Protein AF-A0A1E5JZQ0-F1 (afdb_monomer)

Secondary structure (DSSP, 8-state):
-HHHHHHHHHHHHHHHHHHHHHHHHHHHHHHHH---EES-TT-PEE--S-SSHHHH--HHHHHHHTT--GGG--HHHHHHHHHHHHHHHHHTT-

Foldseek 3Di:
DVVVVVVVLVVLVVVLVVVVVVLVVVVVVCVVVQPDFCDPPVDTDGDDPDPDSCSSPPSQVSCVVVVHDPVPQDPVNVVVVVVVVVVVVVVVVD

Mean predicted aligned error: 9.43 Å

pLDDT: mean 79.24, std 12.41, range [50.91, 94.62]

Sequence (94 aa):
MYEYTLRMRSYYLTRVDKEYDMHLQAWLNHQVKAKRTKGSSKNPKQEYVYKAFNDFFNYEKRLKKVGINHKDVTIEEKKMAMVAERVNKREEVE

Radius of gyration: 19.6 Å; Cα contacts (8 Å, |Δi|>4): 37; chains: 1; bounding box: 41×30×58 Å

Structure (mmCIF, N/CA/C/O backbone):
data_AF-A0A1E5JZQ0-F1
#
_entry.id   AF-A0A1E5JZQ0-F1
#
loop_
_atom_site.group_PDB
_atom_site.id
_atom_site.type_symbol
_atom_site.label_atom_id
_atom_site.label_alt_id
_atom_site.label_comp_id
_atom_site.label_asym_id
_atom_site.label_entity_id
_atom_site.label_seq_id
_atom_site.pdbx_PDB_ins_c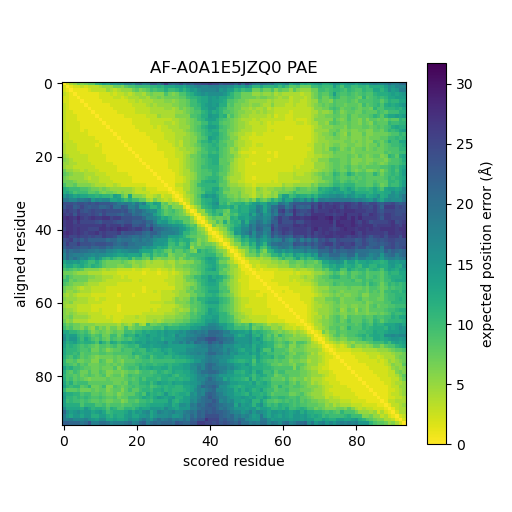ode
_atom_site.Cartn_x
_atom_site.Cartn_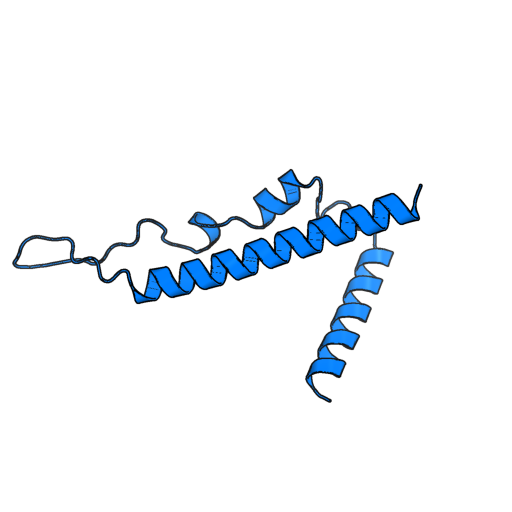y
_atom_site.Cartn_z
_atom_site.occupancy
_atom_site.B_iso_or_equiv
_atom_site.auth_seq_id
_atom_site.auth_comp_id
_atom_site.auth_asym_id
_atom_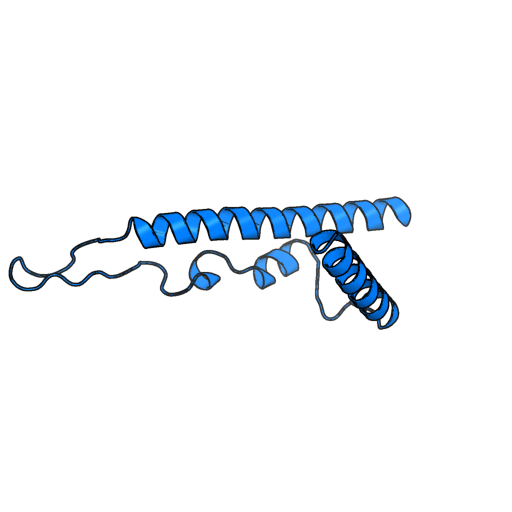site.auth_atom_id
_atom_site.pdbx_PDB_model_num
ATOM 1 N N . MET A 1 1 ? 22.372 -6.725 -18.735 1.00 68.38 1 MET A N 1
ATOM 2 C CA . MET A 1 1 ? 21.979 -5.914 -17.553 1.00 68.38 1 MET A CA 1
ATOM 3 C C . MET A 1 1 ? 20.472 -5.669 -17.465 1.00 68.38 1 MET A C 1
ATOM 5 O O . MET A 1 1 ? 19.959 -5.717 -16.357 1.00 68.38 1 MET A O 1
ATOM 9 N N . TYR A 1 2 ? 19.757 -5.468 -18.580 1.00 81.25 2 TYR A N 1
ATOM 10 C CA . TYR A 1 2 ? 18.310 -5.186 -18.588 1.00 81.25 2 TYR A CA 1
ATOM 11 C C . TYR A 1 2 ? 17.432 -6.258 -17.910 1.00 81.25 2 TYR A C 1
ATOM 13 O O . TYR A 1 2 ? 16.590 -5.944 -17.077 1.00 81.25 2 TYR A O 1
ATOM 21 N N . GLU A 1 3 ? 17.656 -7.542 -18.197 1.00 80.50 3 GLU A N 1
ATOM 22 C CA . GLU A 1 3 ? 16.864 -8.611 -17.568 1.00 80.50 3 GLU A CA 1
ATOM 23 C C . GLU A 1 3 ? 17.053 -8.677 -16.048 1.00 80.50 3 GLU A C 1
ATOM 25 O O . GLU A 1 3 ? 16.104 -8.925 -15.307 1.00 80.50 3 GLU A O 1
ATOM 30 N N . TYR A 1 4 ? 18.276 -8.430 -15.570 1.00 83.44 4 TYR A N 1
ATOM 31 C CA . TYR A 1 4 ? 18.583 -8.407 -14.142 1.00 83.44 4 TYR A CA 1
ATOM 32 C C . TYR A 1 4 ? 17.849 -7.264 -13.438 1.00 83.44 4 TYR A C 1
ATOM 34 O O . TYR A 1 4 ? 17.213 -7.483 -12.409 1.00 83.44 4 TYR A O 1
ATOM 42 N N . THR A 1 5 ? 17.882 -6.054 -14.005 1.00 80.19 5 THR A N 1
ATOM 43 C CA . THR A 1 5 ? 17.196 -4.898 -13.415 1.00 80.19 5 THR A CA 1
ATOM 44 C C . THR A 1 5 ? 15.683 -5.094 -13.400 1.00 80.19 5 THR A C 1
ATOM 46 O O . THR A 1 5 ? 15.042 -4.781 -12.397 1.00 80.19 5 THR A O 1
ATOM 49 N N . LEU A 1 6 ? 15.116 -5.683 -14.457 1.00 83.31 6 LEU A N 1
ATOM 50 C CA . LEU A 1 6 ? 13.692 -6.000 -14.524 1.00 83.31 6 LEU A CA 1
ATOM 51 C C . LEU A 1 6 ? 13.285 -7.047 -13.475 1.00 83.31 6 LEU A C 1
ATOM 53 O O . LEU A 1 6 ? 12.312 -6.841 -12.748 1.00 83.31 6 LEU A O 1
ATOM 57 N N . ARG A 1 7 ? 14.060 -8.131 -13.334 1.00 81.88 7 ARG A N 1
ATOM 58 C CA . ARG A 1 7 ? 13.825 -9.168 -12.312 1.00 81.88 7 ARG A CA 1
ATOM 59 C C . ARG A 1 7 ? 13.925 -8.608 -10.897 1.00 81.88 7 ARG A C 1
ATOM 61 O O . ARG A 1 7 ? 13.054 -8.881 -10.077 1.00 81.88 7 ARG A O 1
ATOM 68 N N . MET A 1 8 ? 14.941 -7.793 -10.615 1.00 83.81 8 MET A N 1
ATOM 69 C CA . MET A 1 8 ? 15.093 -7.151 -9.307 1.00 83.81 8 MET A CA 1
ATOM 70 C C . MET A 1 8 ? 13.927 -6.207 -9.005 1.00 83.81 8 MET A C 1
ATOM 72 O O . MET A 1 8 ? 13.384 -6.241 -7.903 1.00 83.81 8 MET A O 1
ATOM 76 N N . ARG A 1 9 ? 13.484 -5.410 -9.987 1.00 84.75 9 ARG A N 1
ATOM 77 C CA . ARG A 1 9 ? 12.317 -4.526 -9.841 1.00 84.75 9 ARG A CA 1
ATOM 78 C C . ARG A 1 9 ? 11.043 -5.316 -9.542 1.00 84.75 9 ARG A C 1
ATOM 80 O O . ARG A 1 9 ? 10.323 -4.962 -8.612 1.00 84.75 9 ARG A O 1
ATOM 87 N N . SER A 1 10 ? 10.799 -6.396 -10.285 1.00 86.00 10 SER A N 1
ATOM 88 C CA . SER A 1 10 ? 9.680 -7.316 -10.050 1.00 86.00 10 SER A CA 1
ATOM 89 C C . SER A 1 10 ? 9.738 -7.917 -8.640 1.00 86.00 10 SER A C 1
ATOM 91 O O . SER A 1 10 ? 8.764 -7.833 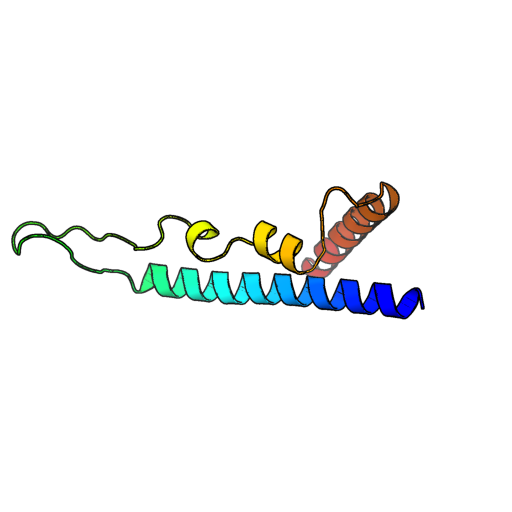-7.898 1.00 86.00 10 SER A O 1
ATOM 93 N N . TYR A 1 11 ? 10.906 -8.401 -8.212 1.00 87.69 11 TYR A N 1
ATOM 94 C CA . TYR A 1 11 ? 11.106 -8.942 -6.868 1.00 87.69 11 TYR A CA 1
ATOM 95 C C . TYR A 1 11 ? 10.790 -7.924 -5.762 1.00 87.69 11 TYR A C 1
ATOM 97 O O . TYR A 1 11 ? 10.109 -8.257 -4.790 1.00 87.69 11 TYR A O 1
ATOM 105 N N . TYR A 1 12 ? 11.255 -6.677 -5.898 1.00 86.88 12 TYR A N 1
ATOM 106 C CA . TYR A 1 12 ? 10.954 -5.633 -4.918 1.00 86.88 12 TYR A CA 1
ATOM 107 C C . TYR A 1 12 ? 9.465 -5.284 -4.880 1.00 86.88 12 TYR A C 1
ATOM 109 O O . TYR A 1 12 ? 8.937 -5.116 -3.784 1.00 86.88 12 TYR A O 1
ATOM 117 N N . LEU A 1 13 ? 8.783 -5.232 -6.029 1.00 89.31 13 LEU A N 1
ATOM 118 C CA . LEU A 1 13 ? 7.328 -5.039 -6.091 1.00 89.31 13 LEU A CA 1
ATOM 119 C C . LEU A 1 13 ? 6.587 -6.151 -5.356 1.00 89.31 13 LEU A C 1
ATOM 121 O O . LEU A 1 13 ? 5.890 -5.874 -4.385 1.00 89.31 13 LEU A O 1
ATOM 125 N N . THR A 1 14 ? 6.843 -7.410 -5.722 1.00 89.94 14 THR A N 1
ATOM 126 C CA . THR A 1 14 ? 6.219 -8.570 -5.072 1.00 89.94 14 THR A CA 1
ATOM 127 C C . THR A 1 14 ? 6.472 -8.581 -3.567 1.00 89.94 14 THR A C 1
ATOM 129 O O . THR A 1 14 ? 5.623 -8.997 -2.783 1.00 89.94 14 THR A O 1
ATOM 132 N N . ARG A 1 15 ? 7.649 -8.131 -3.125 1.00 92.38 15 ARG A N 1
ATOM 133 C CA . ARG A 1 15 ? 7.956 -8.031 -1.698 1.00 92.38 15 ARG A CA 1
ATOM 134 C C . ARG A 1 15 ? 7.135 -6.947 -1.000 1.00 92.38 15 ARG A C 1
ATOM 136 O O . ARG A 1 15 ? 6.689 -7.187 0.117 1.00 92.38 15 ARG A O 1
ATOM 143 N N . VAL A 1 16 ? 6.940 -5.787 -1.624 1.00 92.94 16 VAL A N 1
ATOM 144 C CA . VAL A 1 16 ? 6.099 -4.716 -1.066 1.00 92.94 16 VAL A CA 1
ATOM 145 C C . VAL A 1 16 ? 4.632 -5.150 -0.996 1.00 92.94 16 VAL A C 1
ATOM 147 O O . VAL A 1 16 ? 3.979 -4.869 0.007 1.00 92.94 16 VAL A O 1
ATOM 150 N N . ASP A 1 17 ? 4.147 -5.903 -1.984 1.00 92.12 17 ASP A N 1
ATOM 151 C CA . ASP A 1 17 ? 2.795 -6.481 -1.968 1.00 92.12 17 ASP A CA 1
ATOM 152 C C . ASP A 1 17 ? 2.636 -7.494 -0.824 1.00 92.12 17 ASP A C 1
ATOM 154 O O . ASP A 1 17 ? 1.712 -7.400 -0.022 1.00 92.12 17 ASP A O 1
ATOM 158 N N . LYS A 1 18 ? 3.616 -8.386 -0.632 1.00 94.56 18 LYS A N 1
ATOM 159 C CA . LYS A 1 18 ? 3.618 -9.313 0.515 1.00 94.56 18 LYS A CA 1
ATOM 160 C C . LYS A 1 18 ? 3.643 -8.590 1.861 1.00 94.56 18 LYS A C 1
ATOM 162 O O . LYS A 1 18 ? 2.996 -9.023 2.811 1.00 94.56 18 LYS A O 1
ATOM 167 N N . GLU A 1 19 ? 4.418 -7.511 1.973 1.00 93.06 19 GLU A N 1
ATOM 168 C CA . GLU A 1 19 ? 4.433 -6.677 3.178 1.00 93.06 19 GLU A CA 1
ATOM 169 C C . GLU A 1 19 ? 3.055 -6.054 3.431 1.00 93.06 19 GLU A C 1
ATOM 171 O O . GLU A 1 19 ? 2.577 -6.102 4.565 1.00 93.06 19 GLU A O 1
ATOM 176 N N . TYR A 1 20 ? 2.395 -5.540 2.389 1.00 94.62 20 TYR A N 1
ATOM 177 C CA . TYR A 1 20 ? 1.028 -5.031 2.478 1.00 94.62 20 TYR A CA 1
ATOM 178 C C . TYR A 1 20 ? 0.064 -6.086 3.025 1.00 94.62 20 TYR A C 1
ATOM 180 O O . TYR A 1 20 ? -0.630 -5.806 4.002 1.00 94.62 20 TYR A O 1
ATOM 188 N N . ASP A 1 21 ? 0.080 -7.301 2.475 1.00 94.62 21 ASP A N 1
ATOM 189 C CA . ASP A 1 21 ? -0.811 -8.387 2.900 1.00 94.62 21 ASP A CA 1
ATOM 190 C C . ASP A 1 21 ? -0.575 -8.789 4.359 1.00 94.62 21 ASP A C 1
ATOM 192 O O . ASP A 1 21 ? -1.520 -8.899 5.144 1.00 94.62 21 ASP A O 1
ATOM 196 N N . MET A 1 22 ? 0.690 -8.949 4.762 1.00 94.62 22 MET A N 1
ATOM 197 C CA . MET A 1 22 ? 1.046 -9.254 6.152 1.00 94.62 22 MET A CA 1
ATOM 198 C C . MET A 1 22 ? 0.573 -8.154 7.105 1.00 94.62 22 MET A C 1
ATOM 200 O O . MET A 1 22 ? 0.025 -8.438 8.175 1.00 94.62 22 MET A O 1
ATOM 204 N N . HIS A 1 23 ? 0.756 -6.889 6.723 1.00 93.88 23 HIS A N 1
ATOM 205 C CA . HIS A 1 23 ? 0.289 -5.763 7.519 1.00 93.88 23 HIS A CA 1
ATOM 206 C C . HIS A 1 23 ? -1.238 -5.703 7.567 1.00 93.88 23 HIS A C 1
ATOM 208 O O . HIS A 1 23 ? -1.782 -5.437 8.637 1.00 93.88 23 HIS A O 1
ATOM 214 N N . LEU A 1 24 ? -1.935 -5.994 6.469 1.00 93.19 24 LEU A N 1
ATOM 215 C CA . LEU A 1 24 ? -3.393 -6.035 6.427 1.00 93.19 24 LEU A CA 1
ATOM 216 C C . LEU A 1 24 ? -3.938 -7.136 7.342 1.00 93.19 24 LEU A C 1
ATOM 218 O O . LEU A 1 24 ? -4.839 -6.888 8.141 1.00 93.19 24 LEU A O 1
ATOM 222 N N . GLN A 1 25 ? -3.341 -8.326 7.314 1.00 92.38 25 GLN A N 1
ATOM 223 C CA . GLN A 1 25 ? -3.688 -9.401 8.244 1.00 92.38 25 GLN A CA 1
ATOM 224 C C . GLN A 1 25 ? -3.444 -8.989 9.702 1.00 92.38 25 GLN A C 1
ATOM 226 O O . GLN A 1 25 ? -4.314 -9.168 10.557 1.00 92.38 25 GLN A O 1
ATOM 231 N N . ALA A 1 26 ? -2.286 -8.394 10.005 1.00 90.25 26 ALA A N 1
ATOM 232 C CA . ALA A 1 26 ? -1.978 -7.892 11.343 1.00 90.25 26 ALA A CA 1
ATOM 233 C C . ALA A 1 26 ? -2.966 -6.802 11.793 1.00 90.25 26 ALA A C 1
ATOM 235 O O . ALA A 1 26 ? -3.395 -6.799 12.948 1.00 90.25 26 ALA A O 1
ATOM 236 N N . TRP A 1 27 ? -3.369 -5.919 10.879 1.00 89.25 27 TRP A N 1
ATOM 237 C CA . TRP A 1 27 ? -4.370 -4.885 11.106 1.00 89.25 27 TRP A CA 1
ATOM 238 C C . TRP A 1 27 ? -5.732 -5.473 11.448 1.00 89.25 27 TRP A C 1
ATOM 240 O O . TRP A 1 27 ? -6.323 -5.086 12.453 1.00 89.25 27 TRP A O 1
ATOM 250 N N . LEU A 1 28 ? -6.210 -6.439 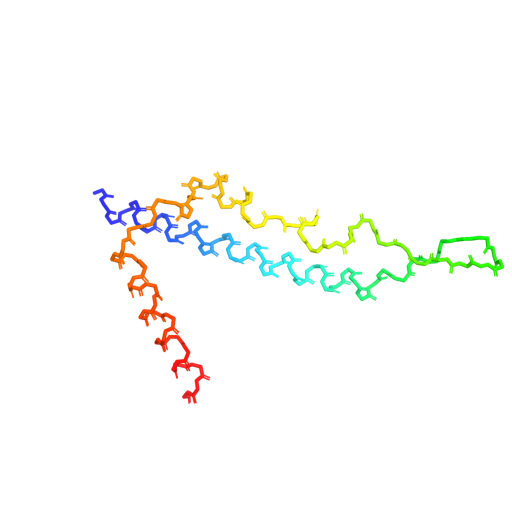10.665 1.00 87.31 28 LEU A N 1
ATOM 251 C CA . LEU A 1 28 ? -7.479 -7.118 10.918 1.00 87.31 28 LEU A CA 1
ATOM 252 C C . LEU A 1 28 ? -7.448 -7.850 12.265 1.00 87.31 28 LEU A C 1
ATOM 254 O O . LEU A 1 28 ? -8.353 -7.689 13.082 1.00 87.31 28 LEU A O 1
ATOM 258 N N . ASN A 1 29 ? -6.353 -8.554 12.562 1.00 86.94 29 ASN A N 1
ATOM 259 C CA . ASN A 1 29 ? -6.140 -9.194 13.860 1.00 86.94 29 ASN A CA 1
ATOM 260 C C . ASN A 1 29 ? -6.130 -8.181 15.018 1.00 86.94 29 ASN A C 1
ATOM 262 O O . ASN A 1 29 ? -6.661 -8.459 16.096 1.00 86.94 29 ASN A O 1
ATOM 266 N N . HIS A 1 30 ? -5.537 -7.003 14.812 1.00 77.25 30 HIS A N 1
ATOM 267 C CA . HIS A 1 30 ? -5.538 -5.918 15.787 1.00 77.25 30 HIS A CA 1
ATOM 268 C C . HIS A 1 30 ? -6.943 -5.336 15.983 1.00 77.25 30 HIS A C 1
ATOM 270 O O . HIS A 1 30 ? -7.363 -5.173 17.124 1.00 77.25 30 HIS A O 1
ATOM 276 N N . GLN A 1 31 ? -7.696 -5.088 14.907 1.00 76.38 31 GLN A N 1
ATOM 277 C CA . GLN A 1 31 ? -9.076 -4.591 14.959 1.00 76.38 31 GLN A CA 1
ATOM 278 C C . GLN A 1 31 ? -10.000 -5.536 15.741 1.00 76.38 31 GLN A C 1
ATOM 280 O O . GLN A 1 31 ? -10.773 -5.075 16.581 1.00 76.38 31 GLN A O 1
ATOM 285 N N . VAL A 1 32 ? -9.852 -6.853 15.549 1.00 64.94 32 VAL A N 1
ATOM 286 C CA . VAL A 1 32 ? -10.594 -7.886 16.296 1.00 64.94 32 VAL A CA 1
ATOM 287 C C . VAL A 1 32 ? -10.244 -7.883 17.793 1.00 64.94 32 VAL A C 1
ATOM 289 O O . VAL A 1 32 ? -11.120 -8.082 18.637 1.00 64.94 32 VAL A O 1
ATOM 292 N N . LYS A 1 33 ? -8.970 -7.651 18.146 1.00 65.81 33 LYS A N 1
ATOM 293 C CA . LYS A 1 33 ? -8.469 -7.702 19.535 1.00 65.81 33 LYS A CA 1
ATOM 294 C C . LYS A 1 33 ? -8.604 -6.391 20.303 1.00 65.81 33 LYS A C 1
ATOM 296 O O . LYS A 1 33 ? -8.654 -6.414 21.533 1.00 65.81 33 LYS A O 1
ATOM 301 N N . ALA A 1 34 ? -8.641 -5.247 19.628 1.00 58.09 34 ALA A N 1
ATOM 302 C CA . ALA A 1 34 ? -8.683 -3.938 20.267 1.00 58.09 34 ALA A CA 1
ATOM 303 C C . ALA A 1 34 ? -10.105 -3.578 20.731 1.00 58.09 34 ALA A C 1
ATOM 305 O O . ALA A 1 34 ? -10.713 -2.606 20.308 1.00 58.09 34 ALA A O 1
ATOM 306 N N . LYS A 1 35 ? -10.588 -4.346 21.711 1.00 54.97 35 LYS A N 1
ATOM 307 C CA . LYS A 1 35 ? -11.620 -3.936 22.667 1.00 54.97 35 LYS A CA 1
ATOM 308 C C . LYS A 1 35 ? -10.928 -3.374 23.913 1.00 54.97 35 LYS A C 1
ATOM 310 O O . LYS A 1 35 ? -10.944 -3.991 24.974 1.00 54.97 35 LYS A O 1
ATOM 315 N N . ARG A 1 36 ? -10.221 -2.243 23.797 1.00 53.97 36 ARG A N 1
ATOM 316 C CA . ARG A 1 36 ? -9.607 -1.586 24.969 1.00 53.97 36 ARG A CA 1
ATOM 317 C C . ARG A 1 36 ? -10.561 -0.554 25.557 1.00 53.97 36 ARG A C 1
ATOM 319 O O . ARG A 1 36 ? -10.678 0.550 25.054 1.00 53.97 36 ARG A O 1
ATOM 326 N N . THR A 1 37 ? -11.222 -0.945 26.634 1.00 53.09 37 THR A N 1
ATOM 327 C CA . THR A 1 37 ? -12.066 -0.146 27.531 1.00 53.09 37 THR A CA 1
ATOM 328 C C . THR A 1 37 ? -11.285 1.051 28.108 1.00 53.09 37 THR A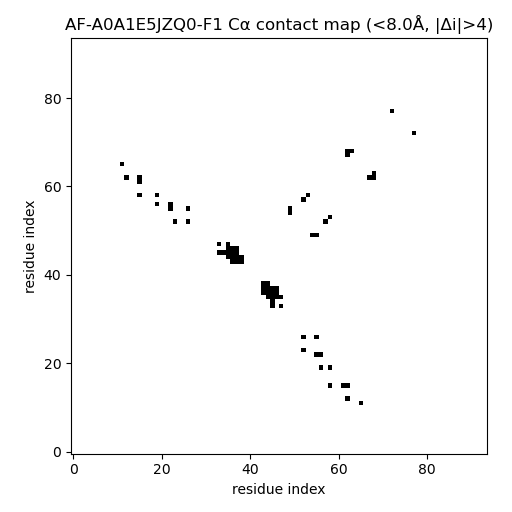 C 1
ATOM 330 O O . THR A 1 37 ? -10.405 0.867 28.942 1.00 53.09 37 THR A O 1
ATOM 333 N N . LYS A 1 38 ? -11.574 2.282 27.673 1.00 53.94 38 LYS A N 1
ATOM 334 C CA . LYS A 1 38 ? -10.930 3.535 28.115 1.00 53.94 38 LYS A CA 1
ATOM 335 C C . LYS A 1 38 ? -11.974 4.574 28.537 1.00 53.94 38 LYS A C 1
ATOM 337 O O . LYS A 1 38 ? -12.592 5.238 27.717 1.00 53.94 38 LYS A O 1
ATOM 342 N N . GLY A 1 39 ? -12.161 4.740 29.839 1.00 57.62 39 GLY A N 1
ATOM 343 C CA . GLY A 1 39 ? -13.031 5.740 30.463 1.00 57.62 39 GLY A CA 1
ATOM 344 C C . GLY A 1 39 ? -13.163 5.460 31.960 1.00 57.62 39 GLY A C 1
ATOM 345 O O . GLY A 1 39 ? -12.590 4.485 32.441 1.00 57.62 39 GLY A O 1
ATOM 346 N N . SER A 1 40 ? -13.873 6.305 32.715 1.00 59.47 40 SER A N 1
ATOM 347 C CA . SER A 1 40 ? -14.173 6.001 34.127 1.00 59.47 40 SER A CA 1
ATOM 348 C C . SER A 1 40 ? -14.950 4.680 34.214 1.00 59.47 40 SER A C 1
ATOM 350 O O . SER A 1 40 ? -15.636 4.329 33.255 1.00 59.47 40 SER A O 1
ATOM 352 N N . SER A 1 41 ? -14.901 3.975 35.351 1.00 61.19 41 SER A N 1
ATOM 353 C CA . SER A 1 41 ? -15.664 2.732 35.602 1.00 61.19 41 SER A CA 1
ATOM 354 C C . SER A 1 41 ? -17.146 2.831 35.172 1.00 61.19 41 SER A C 1
ATOM 356 O O . SER A 1 41 ? -17.759 1.843 34.786 1.00 61.19 41 SER A O 1
ATOM 358 N N . LYS A 1 42 ? -17.701 4.055 35.143 1.00 58.31 42 LYS A N 1
ATOM 359 C CA . LYS A 1 42 ? -19.064 4.365 34.686 1.00 58.31 42 LYS A CA 1
ATOM 360 C C . LYS A 1 42 ? -19.269 4.533 33.167 1.00 58.31 42 LYS A C 1
ATOM 362 O O . LYS A 1 42 ? -20.412 4.444 32.751 1.00 58.31 42 LYS A O 1
ATOM 367 N N . ASN A 1 43 ? -18.244 4.814 32.349 1.00 50.91 43 ASN A N 1
ATOM 368 C CA . ASN A 1 43 ? -18.378 5.064 30.898 1.00 50.91 43 ASN A CA 1
ATOM 369 C C . ASN A 1 43 ? -17.080 4.766 30.120 1.00 50.91 43 ASN A C 1
ATOM 371 O O . ASN A 1 43 ? -16.323 5.692 29.805 1.00 50.91 43 ASN A O 1
ATOM 375 N N . PRO A 1 44 ? -16.790 3.503 29.787 1.00 55.91 44 PRO A N 1
ATOM 376 C CA . PRO A 1 44 ? -15.618 3.168 28.996 1.00 55.91 44 PRO A CA 1
ATOM 377 C C . PRO A 1 44 ? -15.817 3.385 27.488 1.00 55.91 44 PRO A C 1
ATOM 379 O O . PRO A 1 44 ? -16.754 2.867 26.891 1.00 55.91 44 PRO A O 1
ATOM 382 N N . LYS A 1 45 ? -14.890 4.094 26.843 1.00 56.78 45 LYS A N 1
ATOM 383 C CA . LYS A 1 45 ? -14.778 4.261 25.385 1.00 56.78 45 LYS A CA 1
ATOM 384 C C . LYS A 1 45 ? -13.674 3.377 24.823 1.00 56.78 45 LYS A C 1
ATOM 386 O O . LYS A 1 45 ? -12.616 3.276 25.419 1.00 56.78 45 LYS A O 1
ATOM 391 N N . GLN A 1 46 ? -13.879 2.751 23.675 1.00 58.62 46 GLN A N 1
ATOM 392 C CA . GLN A 1 46 ? -12.817 2.006 22.995 1.00 58.62 46 GLN A CA 1
ATOM 393 C C . GLN A 1 46 ? -12.149 2.919 21.963 1.00 58.62 46 GLN A C 1
ATOM 395 O O . GLN A 1 46 ? -12.850 3.515 21.152 1.00 58.62 46 GLN A O 1
ATOM 400 N N . GLU A 1 47 ? -10.823 3.086 22.012 1.00 60.44 47 GLU A N 1
ATOM 401 C CA . GLU A 1 47 ? -10.097 3.950 21.066 1.00 60.44 47 GLU A CA 1
ATOM 402 C C . GLU A 1 47 ? -8.852 3.244 20.513 1.00 60.44 47 GLU A C 1
ATOM 404 O O . GLU A 1 47 ? -7.988 2.789 21.266 1.00 60.44 47 GLU A O 1
ATOM 409 N N . TYR A 1 48 ? -8.772 3.150 19.184 1.00 65.25 48 TYR A N 1
ATOM 410 C CA . TYR A 1 48 ? -7.635 2.581 18.465 1.00 65.25 48 TYR A CA 1
ATOM 411 C C . TYR A 1 48 ? -6.499 3.615 18.340 1.00 65.25 48 TYR A C 1
ATOM 413 O O . TYR A 1 48 ? -6.756 4.783 18.057 1.00 65.25 48 TYR A O 1
ATOM 421 N N . VAL A 1 49 ? -5.237 3.187 18.509 1.00 69.25 49 VAL A N 1
ATOM 422 C CA . VAL A 1 49 ? -4.040 4.045 18.307 1.00 69.25 49 VAL A CA 1
ATOM 423 C C . VAL A 1 49 ? -3.920 4.503 16.850 1.00 69.25 49 VAL A C 1
ATOM 425 O O . VAL A 1 49 ? -3.533 5.633 16.571 1.00 69.25 49 VAL A O 1
ATOM 428 N N . TYR A 1 50 ? -4.295 3.624 15.929 1.00 75.31 50 TYR A N 1
ATOM 429 C CA . TYR A 1 50 ? -4.364 3.880 14.498 1.00 75.31 50 TYR A CA 1
ATOM 430 C C . TYR A 1 50 ? -5.836 3.939 14.098 1.00 75.31 50 TYR A C 1
ATOM 432 O O . TYR A 1 50 ? -6.601 3.043 14.464 1.00 75.31 50 TYR A O 1
ATOM 440 N N . LYS A 1 51 ? -6.243 4.971 13.357 1.00 80.88 51 LYS A N 1
ATOM 441 C CA . LYS A 1 51 ? -7.650 5.158 12.967 1.00 80.88 51 LYS A CA 1
ATOM 442 C C . LYS A 1 51 ? -7.945 4.517 11.619 1.00 80.88 51 LYS A C 1
ATOM 444 O O . LYS A 1 51 ? -9.033 3.987 11.419 1.00 80.88 51 LYS A O 1
ATOM 449 N N . ALA A 1 52 ? -6.962 4.524 10.727 1.00 85.88 52 ALA A N 1
ATOM 450 C CA . ALA A 1 52 ? -7.021 3.867 9.436 1.00 85.88 52 ALA A CA 1
ATOM 451 C C . ALA A 1 52 ? -5.831 2.924 9.244 1.00 85.88 52 ALA A C 1
ATOM 453 O O . ALA A 1 52 ? -4.766 3.104 9.835 1.00 85.88 52 ALA A O 1
ATOM 454 N N . PHE A 1 53 ? -5.984 1.953 8.342 1.00 87.25 53 PHE A N 1
ATOM 455 C CA . PHE A 1 53 ? -4.881 1.072 7.962 1.00 87.25 53 PHE A CA 1
ATOM 456 C C . PHE A 1 53 ? -3.675 1.854 7.426 1.00 87.25 53 PHE A C 1
ATOM 458 O O . PHE A 1 53 ? -2.542 1.510 7.733 1.00 87.25 53 PHE A O 1
ATOM 465 N N . ASN A 1 54 ? -3.907 2.955 6.704 1.00 89.31 54 ASN A N 1
ATOM 466 C CA . ASN A 1 54 ? -2.837 3.797 6.164 1.00 89.31 54 ASN A CA 1
ATOM 467 C C . ASN A 1 54 ? -1.977 4.473 7.254 1.00 89.31 54 ASN A C 1
ATOM 469 O O . ASN A 1 54 ? -0.823 4.815 6.996 1.00 89.31 54 ASN A O 1
ATOM 473 N N . ASP A 1 55 ? -2.514 4.637 8.471 1.00 85.94 55 ASP A N 1
ATOM 474 C CA . ASP A 1 55 ? -1.749 5.120 9.630 1.00 85.94 55 ASP A CA 1
ATOM 475 C C . ASP A 1 55 ? -0.811 4.028 10.175 1.00 85.94 55 ASP A C 1
ATOM 477 O O . ASP A 1 55 ? 0.233 4.331 10.751 1.00 85.94 55 ASP A O 1
ATOM 481 N N . PHE A 1 56 ? -1.185 2.757 9.990 1.00 86.12 56 PHE A N 1
ATOM 482 C CA . PHE A 1 56 ? -0.404 1.583 10.376 1.00 86.12 56 PHE A CA 1
ATOM 483 C C . PHE A 1 56 ? 0.628 1.203 9.304 1.00 86.12 56 PHE A C 1
ATOM 485 O O . PHE A 1 56 ? 1.799 0.986 9.618 1.00 86.12 56 PHE A O 1
ATOM 492 N N . PHE A 1 57 ? 0.218 1.162 8.035 1.00 91.19 57 PHE A N 1
ATOM 493 C CA . PHE A 1 57 ? 1.073 0.853 6.895 1.00 91.19 57 PHE A CA 1
ATOM 494 C C . PHE A 1 57 ? 0.698 1.690 5.667 1.00 91.19 57 PHE A C 1
ATOM 496 O O . PHE A 1 57 ? -0.380 1.549 5.095 1.00 91.19 57 PHE A O 1
ATOM 503 N N . ASN A 1 58 ? 1.632 2.537 5.227 1.00 92.44 58 ASN A N 1
ATOM 504 C CA . ASN A 1 58 ? 1.466 3.374 4.043 1.00 92.44 58 ASN A CA 1
ATOM 505 C C . ASN A 1 58 ? 2.203 2.766 2.839 1.00 92.44 58 ASN A C 1
ATOM 507 O O . ASN A 1 58 ? 3.430 2.882 2.716 1.00 92.44 58 ASN A O 1
ATOM 511 N N . TYR A 1 59 ? 1.432 2.137 1.952 1.00 90.88 59 TYR A N 1
ATOM 512 C CA . TYR A 1 59 ? 1.926 1.433 0.766 1.00 90.88 59 TYR A CA 1
ATOM 513 C C . TYR A 1 59 ? 2.676 2.359 -0.201 1.00 90.88 59 TYR A C 1
ATOM 515 O O . TYR A 1 59 ? 3.798 2.061 -0.605 1.00 90.88 59 TYR A O 1
ATOM 523 N N . GLU A 1 60 ? 2.133 3.542 -0.499 1.00 89.44 60 GLU A N 1
ATOM 524 C CA . GLU A 1 60 ? 2.777 4.496 -1.411 1.00 89.44 60 GLU A CA 1
ATOM 525 C C . GLU A 1 60 ? 4.142 4.965 -0.897 1.00 89.44 60 GLU A C 1
ATOM 527 O O . GLU A 1 60 ? 5.110 5.091 -1.650 1.00 89.44 60 GLU A O 1
ATOM 532 N N . LYS A 1 61 ? 4.246 5.220 0.412 1.00 91.62 61 LYS A N 1
ATOM 533 C CA . LYS A 1 61 ? 5.509 5.594 1.052 1.00 91.62 61 LYS A CA 1
ATOM 534 C C . LYS A 1 61 ? 6.514 4.447 0.975 1.00 91.62 61 LYS A C 1
ATOM 536 O O . LYS A 1 61 ? 7.713 4.704 0.851 1.00 91.62 61 LYS A O 1
ATOM 541 N N . ARG A 1 62 ? 6.051 3.196 1.040 1.00 91.81 62 ARG A N 1
ATOM 542 C CA . ARG A 1 62 ? 6.903 2.014 0.891 1.00 91.81 62 ARG A CA 1
ATOM 543 C C . ARG A 1 62 ? 7.390 1.840 -0.547 1.00 91.81 62 ARG A C 1
ATOM 545 O O . ARG A 1 62 ? 8.591 1.652 -0.727 1.00 91.81 62 ARG A O 1
ATOM 552 N N . LEU A 1 63 ? 6.519 2.010 -1.540 1.00 89.50 63 LEU A N 1
ATOM 553 C CA . LEU A 1 63 ? 6.894 2.009 -2.958 1.00 89.50 63 LEU A CA 1
ATOM 554 C C . LEU A 1 63 ? 7.954 3.071 -3.281 1.00 89.50 63 LEU A C 1
ATOM 556 O O . LEU A 1 63 ? 8.983 2.764 -3.883 1.00 89.50 63 LEU A O 1
ATOM 560 N N . LYS A 1 64 ? 7.781 4.299 -2.775 1.00 88.94 64 LYS A N 1
ATOM 561 C CA . LYS A 1 64 ? 8.777 5.371 -2.942 1.00 88.94 64 LYS A CA 1
ATOM 562 C C . LYS A 1 64 ? 10.144 4.998 -2.357 1.00 88.94 64 LYS A C 1
ATOM 564 O O . LYS A 1 64 ? 11.167 5.305 -2.959 1.00 88.94 64 LYS A O 1
ATOM 569 N N . LYS A 1 65 ? 10.183 4.305 -1.210 1.00 88.00 65 LYS A N 1
ATOM 570 C CA . LYS A 1 65 ? 11.441 3.844 -0.587 1.00 88.00 65 LYS A CA 1
ATOM 571 C C . LYS A 1 65 ? 12.178 2.788 -1.410 1.00 88.00 65 LYS A C 1
ATOM 573 O O . LYS A 1 65 ? 13.397 2.719 -1.310 1.00 88.00 65 LYS A O 1
ATOM 578 N N . VAL A 1 66 ? 11.467 1.971 -2.187 1.00 85.88 66 VAL A N 1
ATOM 579 C CA . VAL A 1 66 ? 12.086 0.986 -3.092 1.00 85.88 66 VAL A CA 1
ATOM 580 C C . VAL A 1 66 ? 12.401 1.576 -4.474 1.00 85.88 66 VAL A C 1
ATOM 582 O O . VAL A 1 66 ? 12.752 0.839 -5.388 1.00 85.88 66 VAL A O 1
ATOM 585 N N . GLY A 1 67 ? 12.304 2.903 -4.628 1.00 82.06 67 GLY A N 1
ATOM 586 C CA . GLY A 1 67 ? 12.629 3.599 -5.874 1.00 82.06 67 GLY A CA 1
ATOM 587 C C . GLY A 1 67 ? 11.569 3.436 -6.960 1.00 82.06 67 GLY A C 1
ATOM 588 O O . GLY A 1 67 ? 11.870 3.607 -8.136 1.00 82.06 67 GLY A O 1
ATOM 589 N N . ILE A 1 68 ? 10.337 3.085 -6.586 1.00 77.56 68 ILE A N 1
ATOM 590 C CA . ILE A 1 68 ? 9.235 2.895 -7.526 1.00 77.56 68 ILE A CA 1
ATOM 591 C C . ILE A 1 68 ? 8.292 4.081 -7.415 1.00 77.56 68 ILE A C 1
ATOM 593 O O . ILE A 1 68 ? 7.683 4.329 -6.373 1.00 77.56 68 ILE A O 1
ATOM 597 N N . ASN A 1 69 ? 8.160 4.812 -8.515 1.00 74.88 69 ASN A N 1
ATOM 598 C CA . ASN A 1 69 ? 7.231 5.917 -8.640 1.00 74.88 69 ASN A CA 1
ATOM 599 C C . ASN A 1 69 ? 6.235 5.609 -9.761 1.00 74.88 69 ASN A C 1
ATOM 601 O O . ASN A 1 69 ? 6.614 5.360 -10.902 1.00 74.88 69 ASN A O 1
ATOM 605 N N . HIS A 1 70 ? 4.941 5.646 -9.441 1.00 64.94 70 HIS A N 1
ATOM 606 C CA . HIS A 1 70 ? 3.873 5.393 -10.413 1.00 64.94 70 HIS A CA 1
ATOM 607 C C . HIS A 1 70 ? 3.861 6.385 -11.585 1.00 64.94 70 HIS A C 1
ATOM 609 O O . HIS A 1 70 ? 3.268 6.097 -12.623 1.00 64.94 70 HIS A O 1
ATOM 615 N N . LYS A 1 71 ? 4.517 7.542 -11.438 1.00 67.81 71 LYS A N 1
ATOM 616 C CA . LYS A 1 71 ? 4.664 8.524 -12.520 1.00 67.81 71 LYS A CA 1
ATOM 617 C C . LYS A 1 71 ? 5.627 8.072 -13.620 1.00 67.81 71 LYS A C 1
ATOM 619 O O . LYS A 1 71 ? 5.526 8.583 -14.728 1.00 67.81 71 LYS A O 1
ATOM 624 N N . ASP A 1 72 ? 6.477 7.088 -13.339 1.00 69.19 72 ASP A N 1
ATOM 625 C CA . ASP A 1 72 ? 7.526 6.632 -14.256 1.00 69.19 72 ASP A CA 1
ATOM 626 C C . ASP A 1 72 ? 7.055 5.464 -15.146 1.00 69.19 72 ASP A C 1
ATOM 628 O O . ASP A 1 72 ? 7.860 4.829 -15.820 1.00 69.19 72 ASP A O 1
ATOM 632 N N . VAL A 1 73 ? 5.752 5.148 -15.132 1.00 75.12 73 VAL A N 1
ATOM 633 C CA . VAL A 1 73 ? 5.169 4.037 -15.897 1.00 75.12 73 VAL A CA 1
ATOM 634 C C . VAL A 1 73 ? 4.762 4.506 -17.294 1.00 75.12 73 VAL A C 1
ATOM 636 O O . VAL A 1 73 ? 3.902 5.383 -17.451 1.00 75.12 73 VAL A O 1
ATOM 639 N N . THR A 1 74 ? 5.338 3.873 -18.311 1.00 81.12 74 THR A N 1
ATOM 640 C CA . THR A 1 74 ? 5.051 4.117 -19.730 1.00 81.12 74 THR A CA 1
ATOM 641 C C . THR A 1 74 ? 3.639 3.663 -20.127 1.00 81.12 74 THR A C 1
ATOM 643 O O . THR A 1 74 ? 2.977 2.887 -19.434 1.00 81.12 74 THR A O 1
ATOM 646 N N . ILE A 1 75 ? 3.140 4.141 -21.273 1.00 83.31 75 ILE A N 1
ATOM 647 C CA . ILE A 1 75 ? 1.826 3.728 -21.807 1.00 83.31 75 ILE A CA 1
ATOM 648 C C . ILE A 1 75 ? 1.804 2.220 -22.111 1.00 83.31 75 ILE A C 1
ATOM 650 O O . ILE A 1 75 ? 0.789 1.560 -21.893 1.00 83.31 75 ILE A O 1
ATOM 654 N N . GLU A 1 76 ? 2.915 1.672 -22.596 1.00 80.12 76 GLU A N 1
ATOM 655 C CA . GLU A 1 76 ? 3.069 0.250 -22.915 1.00 80.12 76 GLU A CA 1
ATOM 656 C C . GLU A 1 76 ? 3.018 -0.614 -21.657 1.00 80.12 76 GLU A C 1
ATOM 658 O O . GLU A 1 76 ? 2.248 -1.572 -21.609 1.00 80.12 76 GLU A O 1
ATOM 663 N N . GLU A 1 77 ? 3.735 -0.228 -20.599 1.00 79.62 77 GLU A N 1
ATOM 664 C CA . GLU A 1 77 ? 3.663 -0.906 -19.300 1.00 79.62 77 GLU A CA 1
ATOM 665 C C . GLU A 1 77 ? 2.241 -0.879 -18.719 1.00 79.62 77 GLU A C 1
ATOM 667 O O . GLU A 1 77 ? 1.783 -1.886 -18.184 1.00 79.62 77 GLU A O 1
ATOM 672 N N . LYS A 1 78 ? 1.490 0.222 -18.885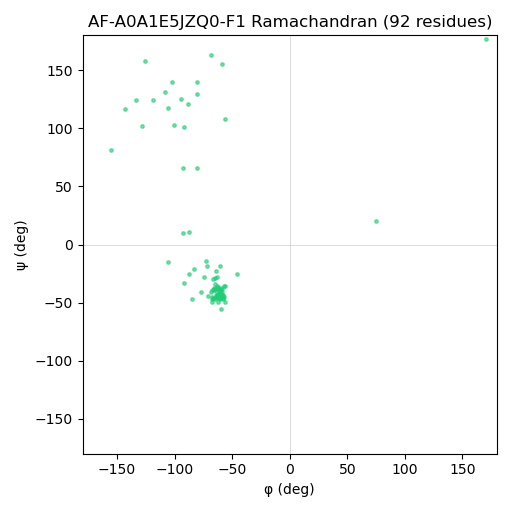 1.00 80.88 78 LYS A N 1
ATOM 673 C CA . LYS A 1 78 ? 0.073 0.289 -18.469 1.00 80.88 78 LYS A CA 1
ATOM 674 C C . LYS A 1 78 ? -0.809 -0.681 -19.251 1.00 80.88 78 LYS A C 1
ATOM 676 O O . LYS A 1 78 ? -1.649 -1.353 -18.658 1.00 80.88 78 LYS A O 1
ATOM 681 N N . LYS A 1 79 ? -0.624 -0.769 -20.573 1.00 83.75 79 LYS A N 1
ATOM 682 C CA . LYS A 1 79 ? -1.355 -1.727 -21.419 1.00 83.75 79 LYS A CA 1
ATOM 683 C C . LYS A 1 79 ? -1.034 -3.166 -21.016 1.00 83.75 79 LYS A C 1
ATOM 685 O O . LYS A 1 79 ? -1.952 -3.969 -20.886 1.00 83.75 79 LYS A O 1
ATOM 690 N N . MET A 1 80 ? 0.239 -3.477 -20.769 1.00 85.00 80 MET A N 1
ATOM 691 C CA . MET A 1 80 ? 0.659 -4.798 -20.294 1.00 85.00 80 MET A CA 1
ATOM 692 C C . MET A 1 80 ? 0.054 -5.130 -18.928 1.00 85.00 80 MET A C 1
ATOM 694 O O . MET A 1 80 ? -0.468 -6.227 -18.759 1.00 85.00 80 MET A O 1
ATOM 698 N N . ALA A 1 81 ? 0.044 -4.181 -17.988 1.00 82.19 81 ALA A N 1
ATOM 699 C CA . ALA A 1 81 ? -0.593 -4.364 -16.686 1.00 82.19 81 ALA A CA 1
ATOM 700 C C . ALA A 1 81 ? -2.098 -4.661 -16.818 1.00 82.19 81 ALA A C 1
ATOM 702 O O . ALA A 1 81 ? -2.589 -5.586 -16.181 1.00 82.19 81 ALA A O 1
ATOM 703 N N . MET A 1 82 ? -2.815 -3.952 -17.701 1.00 83.81 82 MET A N 1
ATOM 704 C CA . MET A 1 82 ? -4.232 -4.232 -17.983 1.00 83.81 82 MET A CA 1
ATOM 705 C C . MET A 1 82 ? -4.458 -5.628 -18.577 1.00 83.81 82 MET A C 1
ATOM 707 O O . MET A 1 82 ? -5.459 -6.273 -18.271 1.00 83.81 82 MET A O 1
ATOM 711 N N . VAL A 1 83 ? -3.564 -6.094 -19.454 1.00 88.88 83 VAL A N 1
ATOM 712 C CA . VAL A 1 83 ? -3.651 -7.448 -20.021 1.00 88.88 83 VAL A CA 1
ATOM 713 C C . VAL A 1 83 ? -3.392 -8.493 -18.940 1.00 88.88 83 VAL A C 1
ATOM 715 O O . VAL A 1 83 ? -4.190 -9.415 -18.807 1.00 88.88 83 VAL A O 1
ATOM 718 N N . ALA A 1 84 ? -2.341 -8.321 -18.136 1.00 84.69 84 ALA A N 1
ATOM 719 C CA . ALA A 1 84 ? -2.030 -9.215 -17.023 1.00 84.69 84 ALA A CA 1
ATOM 720 C C . ALA A 1 84 ? -3.191 -9.298 -16.018 1.00 84.69 84 ALA A C 1
ATOM 722 O O . ALA A 1 84 ? -3.583 -10.389 -15.623 1.00 84.69 84 ALA A O 1
ATOM 723 N N . GLU A 1 85 ? -3.812 -8.166 -15.676 1.00 84.06 85 GLU A N 1
ATOM 724 C CA . GLU A 1 85 ? -4.982 -8.128 -14.792 1.00 84.06 85 GLU A CA 1
ATOM 725 C C . GLU A 1 85 ? -6.160 -8.943 -15.351 1.00 84.06 85 GLU A C 1
ATOM 727 O O . GLU A 1 85 ? -6.815 -9.680 -14.615 1.00 84.06 85 GLU A O 1
ATOM 732 N N . ARG A 1 86 ? -6.429 -8.840 -16.660 1.00 87.44 86 ARG A N 1
ATOM 733 C CA . ARG A 1 86 ? -7.491 -9.618 -17.320 1.00 87.44 86 ARG A CA 1
ATOM 734 C C . ARG A 1 86 ? -7.196 -11.114 -17.329 1.00 87.44 86 ARG A C 1
ATOM 736 O O . ARG A 1 86 ? -8.129 -11.896 -17.192 1.00 87.44 86 ARG A O 1
ATOM 743 N N . VAL A 1 87 ? -5.934 -11.495 -17.519 1.00 89.50 87 VAL A N 1
ATOM 744 C CA . VAL A 1 87 ? -5.508 -12.901 -17.506 1.00 89.50 87 VAL A CA 1
ATOM 745 C C . VAL A 1 87 ? -5.655 -13.482 -16.103 1.00 89.50 87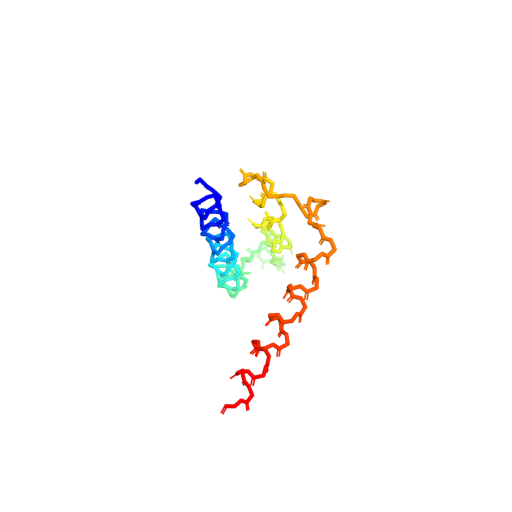 VAL A C 1
ATOM 747 O O . VAL A 1 87 ? -6.337 -14.489 -15.956 1.00 89.50 87 VAL A O 1
ATOM 750 N N . ASN A 1 88 ? -5.150 -12.799 -15.073 1.00 82.12 88 ASN A N 1
ATOM 751 C CA . ASN A 1 88 ? -5.269 -13.256 -13.685 1.00 82.12 88 ASN A CA 1
ATOM 752 C C . ASN A 1 88 ? -6.738 -13.433 -13.267 1.00 82.12 88 ASN A C 1
ATOM 754 O O . ASN A 1 88 ? -7.106 -14.453 -12.700 1.00 82.12 88 ASN A O 1
ATOM 758 N N . LYS A 1 89 ? -7.609 -12.477 -13.620 1.00 83.31 89 LYS A N 1
ATOM 759 C CA . LYS A 1 89 ? -9.055 -12.578 -13.354 1.00 83.31 89 LYS A CA 1
ATOM 760 C C . LYS A 1 89 ? -9.726 -13.746 -14.073 1.00 83.31 89 LYS A C 1
ATOM 762 O O . LYS A 1 89 ? -10.764 -14.205 -13.620 1.00 83.31 89 LYS A O 1
ATOM 767 N N . ARG A 1 90 ? -9.194 -14.176 -15.219 1.00 80.25 90 ARG A N 1
ATOM 768 C CA . ARG A 1 90 ? -9.713 -15.332 -15.952 1.00 80.25 90 ARG A CA 1
ATOM 769 C C . ARG A 1 90 ? -9.274 -16.639 -15.297 1.00 80.25 90 ARG A C 1
ATOM 771 O O . ARG A 1 90 ? -10.096 -17.535 -15.187 1.00 80.25 90 ARG A O 1
ATOM 778 N N . GLU A 1 91 ? -8.026 -16.714 -14.840 1.0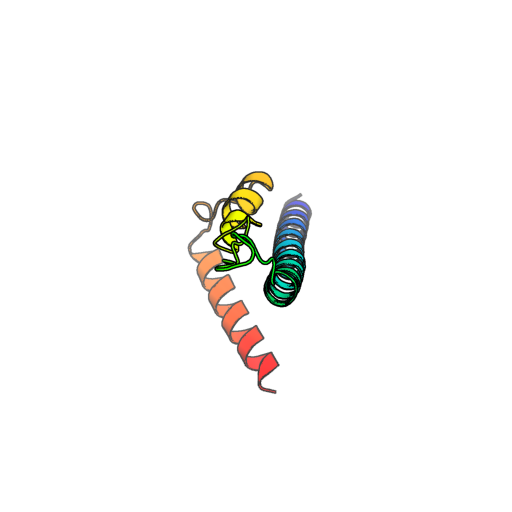0 72.88 91 GLU A N 1
ATOM 779 C CA . GLU A 1 91 ? -7.506 -17.874 -14.106 1.00 72.88 91 GLU A CA 1
ATOM 780 C C . GLU A 1 91 ? -8.205 -18.087 -12.754 1.00 72.88 91 GLU A C 1
ATOM 782 O O . GLU A 1 91 ? -8.325 -19.219 -12.315 1.00 72.88 91 GLU A O 1
ATOM 787 N N . GLU A 1 92 ? -8.710 -17.036 -12.101 1.00 69.00 92 GLU A N 1
ATOM 788 C CA . GLU A 1 92 ? -9.474 -17.169 -10.846 1.00 69.00 92 GLU A CA 1
ATOM 789 C C . GLU A 1 92 ? -10.896 -17.744 -11.026 1.00 69.00 92 GLU A C 1
ATOM 791 O O . GLU A 1 92 ? -11.545 -18.086 -10.036 1.00 69.00 92 GLU A O 1
ATOM 796 N N . VAL A 1 93 ? -11.411 -17.801 -12.261 1.00 69.75 93 VAL A N 1
ATOM 797 C CA . VAL A 1 93 ? -12.796 -18.211 -12.576 1.00 69.75 93 VAL A CA 1
ATOM 798 C C . VAL A 1 93 ? -12.864 -19.620 -13.191 1.00 69.75 93 VAL A C 1
ATOM 800 O O . VAL A 1 93 ? -13.949 -20.204 -13.232 1.00 69.75 93 VAL A O 1
ATOM 803 N N . GLU A 1 94 ? -11.732 -20.163 -13.650 1.00 53.66 94 GLU A N 1
ATOM 804 C CA . GLU A 1 94 ? -11.574 -21.555 -14.116 1.00 53.66 94 GLU A CA 1
ATOM 805 C C . GLU A 1 94 ? -11.170 -22.490 -12.961 1.00 53.66 94 GLU A C 1
ATOM 807 O O . GLU A 1 94 ? -11.696 -23.628 -12.933 1.00 53.66 94 GLU A O 1
#

Solvent-accessible surface area (backbone atoms only — not comparable to full-atom values): 5708 Å² total; per-residue (Å²): 112,68,69,59,54,51,53,52,51,52,52,52,50,56,49,52,52,50,50,49,52,55,49,50,53,52,47,53,54,44,62,74,65,63,76,48,78,47,56,58,100,90,56,62,40,68,74,70,96,53,89,47,66,62,74,74,55,48,63,69,64,50,38,49,72,74,73,46,59,85,85,76,61,49,73,64,57,52,53,49,50,56,51,51,52,54,50,55,60,48,64,76,74,109